Protein AF-A0A842PCW2-F1 (afdb_monomer)

Radius of gyration: 18.94 Å; Cα contacts (8 Å, |Δi|>4): 51; chains: 1; bounding box: 42×21×52 Å

pLDDT: mean 91.7, std 9.48, range [55.97, 98.56]

Mean predicted aligned error: 4.83 Å

Foldseek 3Di:
DDPVVLVVLCVVDVDPDSVVSVLVVLLVVLVVLLVVLVVVQVVVCVVVVHHLVVLVVCCVPPNDDPVSVVVNVVNVVSVVVSVVSVVVSVVSVVVVVVD

Sequence (99 aa):
MSDVVKRTIEVFYPVEDSKDALNKVVLEWLDSKTSKLEEKVMEFERKYGTEFTEFDDRIKRKGASFEEEDDWIDWGDYVELLESLKKYRRDVLSQLKKR

Nearest PDB structures (foldseek):
  4biy-assembly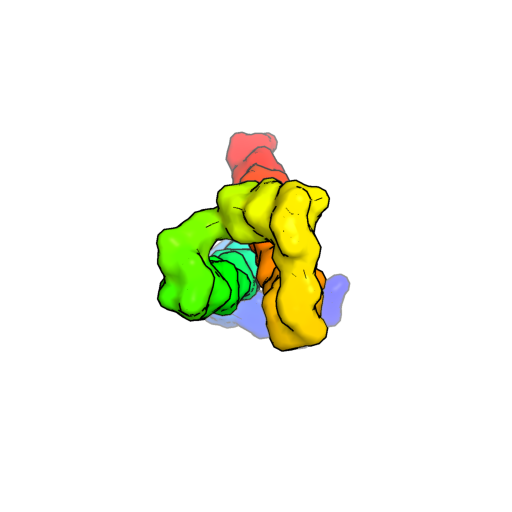2_C  TM=4.090E-01  e=3.637E+00  Escherichia coli K-12
  6b87-assembly2_B-3  TM=3.585E-01  e=5.903E+00  synthetic construct
  6b87-assembly1_A-2  TM=3.243E-01  e=3.864E+00  synthetic construct

Secondary structure (DSSP, 8-state):
--HHHHHHHHHHS--S-HHHHHHHHHHHHHHHHHHHHHHHHHHHHHHHTS-HHHHHHHHHHH---HHHHHHHHHHHHHHHHHHHHHHHHHHHHHHHTT-

Structure (mmCIF, N/CA/C/O backbone):
data_AF-A0A842PCW2-F1
#
_entry.id   AF-A0A842PCW2-F1
#
loop_
_atom_site.group_PDB
_atom_site.id
_atom_site.type_symbol
_atom_site.label_atom_id
_atom_site.label_alt_id
_atom_site.label_comp_id
_atom_site.label_asym_id
_atom_site.label_entity_id
_atom_site.label_seq_id
_atom_site.pdbx_PDB_ins_code
_atom_si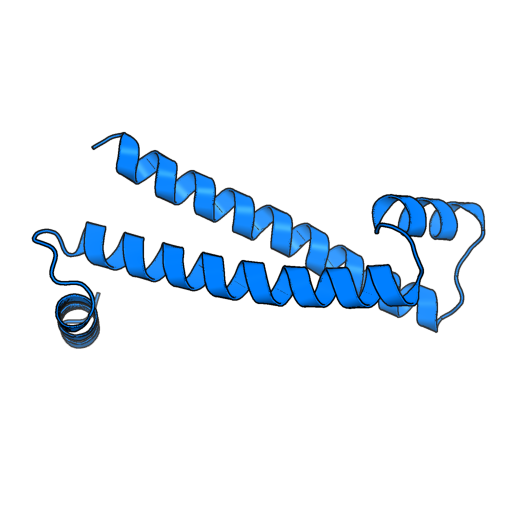te.Cartn_x
_atom_site.Cartn_y
_atom_site.Cartn_z
_atom_site.occupancy
_atom_site.B_iso_or_equiv
_atom_site.auth_seq_id
_atom_site.auth_comp_id
_atom_site.auth_asym_id
_atom_site.auth_atom_id
_atom_site.pdbx_PDB_model_num
ATOM 1 N N . MET A 1 1 ? 24.806 3.726 -14.592 1.00 68.88 1 MET A N 1
ATOM 2 C CA . MET A 1 1 ? 24.460 2.312 -14.324 1.00 68.88 1 MET A CA 1
ATOM 3 C C . MET A 1 1 ? 25.696 1.482 -14.620 1.00 68.88 1 MET A C 1
ATOM 5 O O . MET A 1 1 ? 26.358 1.803 -15.597 1.00 68.88 1 MET A O 1
ATOM 9 N N . SER A 1 2 ? 26.055 0.505 -13.784 1.00 85.75 2 SER A N 1
ATOM 10 C CA . SER A 1 2 ? 27.229 -0.335 -14.059 1.00 85.75 2 SER A CA 1
ATOM 11 C C . SER A 1 2 ? 26.955 -1.314 -15.207 1.00 85.75 2 SER A C 1
ATOM 13 O O . SER A 1 2 ? 25.812 -1.729 -15.414 1.00 85.75 2 SER A O 1
ATOM 15 N N . ASP A 1 3 ? 28.004 -1.724 -15.922 1.00 84.81 3 A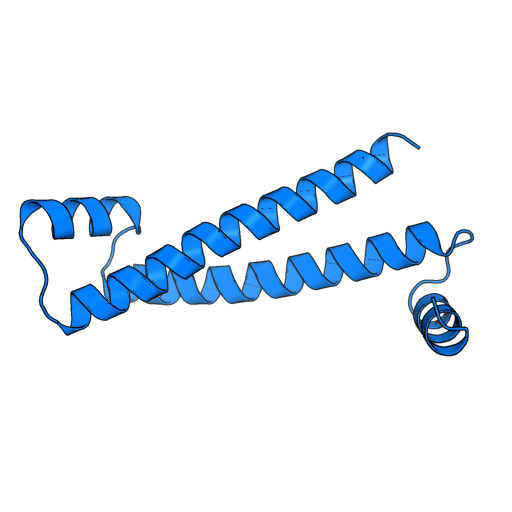SP A N 1
ATOM 16 C CA . ASP A 1 3 ? 27.896 -2.670 -17.045 1.00 84.81 3 ASP A CA 1
ATOM 17 C C . ASP A 1 3 ? 27.325 -4.030 -16.636 1.00 84.81 3 ASP A C 1
ATOM 19 O O . ASP A 1 3 ? 26.696 -4.712 -17.443 1.00 84.81 3 ASP A O 1
ATOM 23 N N . VAL A 1 4 ? 27.544 -4.428 -15.380 1.00 85.31 4 VAL A N 1
ATOM 24 C CA . VAL A 1 4 ? 27.004 -5.668 -14.811 1.00 85.31 4 VAL A CA 1
ATOM 25 C C . VAL A 1 4 ? 25.490 -5.564 -14.645 1.00 85.31 4 VAL A C 1
ATOM 27 O O . VAL A 1 4 ? 24.770 -6.476 -15.043 1.00 85.31 4 VAL A O 1
ATOM 30 N N . VAL A 1 5 ? 24.991 -4.441 -14.116 1.00 81.50 5 VAL A N 1
ATOM 31 C CA . VAL A 1 5 ? 23.547 -4.216 -13.947 1.00 81.50 5 VAL A CA 1
ATOM 32 C C . VAL A 1 5 ? 22.858 -4.148 -15.308 1.00 81.50 5 VAL A C 1
ATOM 34 O O . VAL A 1 5 ? 21.837 -4.799 -15.496 1.00 81.50 5 VAL A O 1
ATOM 37 N N . LYS A 1 6 ? 23.454 -3.447 -16.282 1.00 80.38 6 LYS A N 1
ATOM 38 C CA . LYS A 1 6 ? 22.925 -3.377 -17.651 1.00 80.38 6 LYS A CA 1
ATOM 39 C C . LYS A 1 6 ? 22.806 -4.768 -18.290 1.00 80.38 6 LYS A C 1
ATOM 41 O O . LYS A 1 6 ? 21.715 -5.136 -18.710 1.00 80.38 6 LYS A O 1
ATOM 46 N N . ARG A 1 7 ? 23.885 -5.564 -18.276 1.00 82.31 7 ARG A N 1
ATOM 47 C CA . ARG A 1 7 ? 23.878 -6.939 -18.812 1.00 82.31 7 ARG A CA 1
ATOM 48 C C . ARG A 1 7 ? 22.866 -7.838 -18.108 1.00 82.31 7 ARG A C 1
ATOM 50 O O . ARG A 1 7 ? 22.203 -8.633 -18.758 1.00 82.31 7 ARG A O 1
ATOM 57 N N . THR A 1 8 ? 22.737 -7.706 -16.790 1.00 83.38 8 THR A N 1
ATOM 58 C CA . THR A 1 8 ? 21.768 -8.494 -16.016 1.00 83.38 8 THR A CA 1
ATOM 59 C C . THR A 1 8 ? 20.341 -8.169 -16.447 1.00 83.38 8 THR A C 1
ATOM 61 O O . THR A 1 8 ? 19.565 -9.078 -16.712 1.00 83.38 8 THR A O 1
ATOM 64 N N . ILE A 1 9 ?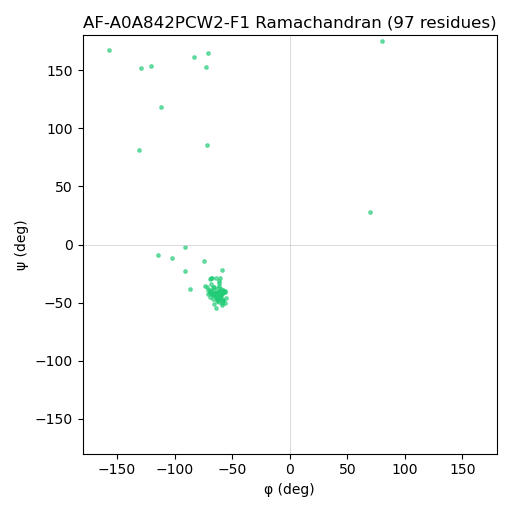 20.001 -6.883 -16.573 1.00 81.44 9 ILE A N 1
ATOM 65 C CA . ILE A 1 9 ? 18.667 -6.456 -17.010 1.00 81.44 9 ILE A CA 1
ATOM 66 C C . ILE A 1 9 ? 18.384 -6.923 -18.447 1.00 81.44 9 ILE A C 1
ATOM 68 O O . ILE A 1 9 ? 17.308 -7.450 -18.701 1.00 81.44 9 ILE A O 1
ATOM 72 N N . GLU A 1 10 ? 19.340 -6.798 -19.369 1.00 78.88 10 GLU A N 1
ATOM 73 C CA . GLU A 1 10 ? 19.177 -7.229 -20.770 1.00 78.88 10 GLU A CA 1
ATOM 74 C C . GLU A 1 10 ? 18.914 -8.740 -20.912 1.00 78.88 10 GLU A C 1
ATOM 76 O O . GLU A 1 10 ? 18.179 -9.146 -21.810 1.00 78.88 10 GLU A O 1
ATOM 81 N N . VAL A 1 11 ? 19.457 -9.575 -20.013 1.00 82.81 11 VAL A N 1
ATOM 82 C CA . VAL A 1 11 ? 19.208 -11.031 -20.002 1.00 82.81 11 VAL A CA 1
ATOM 83 C C . VAL A 1 11 ? 17.746 -11.360 -19.691 1.00 82.81 11 VAL A C 1
ATOM 85 O O . VAL A 1 11 ? 17.178 -12.257 -20.310 1.00 82.81 11 VAL A O 1
ATOM 88 N N . PHE A 1 12 ? 17.136 -10.654 -18.738 1.00 77.81 12 PHE A N 1
ATOM 89 C CA . PHE A 1 12 ? 15.758 -10.921 -18.309 1.00 77.81 12 PHE A CA 1
ATOM 90 C C . PHE A 1 12 ? 14.718 -10.105 -19.089 1.00 77.81 12 PHE A C 1
ATOM 92 O O . PHE A 1 12 ? 13.566 -10.518 -19.200 1.00 77.81 12 PHE A O 1
ATOM 99 N N . TYR A 1 13 ? 15.124 -8.976 -19.672 1.00 79.06 13 TYR A N 1
ATOM 100 C CA . TYR A 1 13 ? 14.266 -8.070 -20.430 1.00 79.06 13 TYR A CA 1
ATOM 101 C C . TYR A 1 13 ? 14.935 -7.733 -21.766 1.00 79.06 13 TYR A C 1
ATOM 103 O O . TYR A 1 13 ? 15.538 -6.663 -21.895 1.00 79.06 13 TYR A O 1
ATOM 111 N N . PRO A 1 14 ? 14.825 -8.619 -22.773 1.00 70.44 14 PRO A N 1
ATOM 112 C CA . PRO A 1 14 ? 15.375 -8.377 -24.099 1.00 70.44 14 PRO A CA 1
ATOM 113 C C . PRO A 1 14 ? 14.528 -7.311 -24.803 1.00 70.44 14 PRO A C 1
ATOM 115 O O . PRO A 1 14 ? 13.559 -7.605 -25.501 1.00 70.44 14 PRO A O 1
ATOM 118 N N . VAL A 1 15 ? 14.851 -6.048 -24.557 1.00 67.94 15 VAL A N 1
ATOM 119 C CA . VAL A 1 15 ? 14.286 -4.889 -25.249 1.00 67.94 15 VAL A CA 1
ATOM 120 C C . VAL A 1 15 ? 15.409 -4.115 -25.926 1.00 67.94 15 VAL A C 1
ATOM 122 O O . VAL A 1 15 ? 16.554 -4.150 -25.480 1.00 67.94 15 VAL A O 1
ATOM 125 N N . GLU A 1 16 ? 15.075 -3.404 -26.998 1.00 65.50 16 GLU A N 1
ATOM 126 C CA . GLU A 1 16 ? 16.056 -2.631 -27.767 1.00 65.50 16 GLU A CA 1
ATOM 127 C C . GLU A 1 16 ? 16.625 -1.439 -26.969 1.00 65.50 16 GLU A C 1
ATOM 129 O O . GLU A 1 16 ? 17.778 -1.060 -27.168 1.00 65.50 16 GLU A O 1
ATOM 134 N N . ASP A 1 17 ? 15.848 -0.876 -26.032 1.00 78.94 17 ASP A N 1
ATOM 135 C CA . ASP A 1 17 ? 16.243 0.251 -25.175 1.00 78.94 17 ASP A CA 1
ATOM 136 C C . ASP A 1 17 ? 16.390 -0.190 -23.708 1.00 78.94 17 ASP A C 1
ATOM 138 O O . ASP A 1 17 ? 15.425 -0.570 -23.039 1.00 78.94 17 ASP A O 1
ATOM 142 N N . SER A 1 18 ? 17.600 -0.060 -23.159 1.00 76.12 18 SER A N 1
ATOM 143 C CA . SER A 1 18 ? 17.898 -0.362 -21.753 1.00 76.12 18 SER A CA 1
ATOM 144 C C . SER A 1 18 ? 17.071 0.465 -20.759 1.00 76.12 18 SER A C 1
ATOM 146 O O . SER A 1 18 ? 16.874 0.036 -19.619 1.00 76.12 18 SER A O 1
ATOM 148 N N . LYS A 1 19 ? 16.535 1.623 -21.171 1.00 80.19 19 LYS A N 1
ATOM 149 C CA . LYS A 1 19 ? 15.574 2.391 -20.366 1.00 80.19 19 LYS A CA 1
ATOM 150 C C . LYS A 1 19 ? 14.229 1.685 -20.246 1.00 80.19 19 LYS A C 1
ATOM 152 O O . LYS A 1 19 ? 13.661 1.669 -19.158 1.00 80.19 19 LYS A O 1
ATOM 157 N N . ASP A 1 20 ? 13.732 1.075 -21.318 1.00 82.44 20 ASP A N 1
ATOM 158 C CA . ASP A 1 20 ? 12.473 0.324 -21.272 1.00 82.44 20 ASP A CA 1
ATOM 159 C C . ASP A 1 20 ? 12.627 -0.944 -20.432 1.00 82.44 20 ASP A C 1
ATOM 161 O O . ASP A 1 20 ? 11.716 -1.319 -19.692 1.00 82.44 20 ASP A O 1
ATOM 165 N N . ALA A 1 21 ? 13.813 -1.551 -20.478 1.00 84.69 21 ALA A N 1
ATOM 166 C CA . ALA A 1 21 ? 14.169 -2.706 -19.667 1.00 84.69 21 ALA A CA 1
ATOM 167 C C . ALA A 1 21 ? 14.116 -2.343 -18.177 1.00 84.69 21 ALA A C 1
ATOM 169 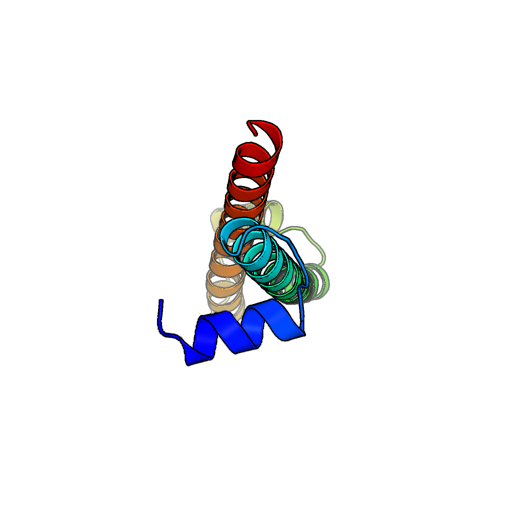O O . ALA A 1 21 ? 13.471 -3.018 -17.376 1.00 84.69 21 ALA A O 1
ATOM 170 N N . LEU A 1 22 ? 14.728 -1.210 -17.821 1.00 86.19 22 LEU A N 1
ATOM 171 C CA . LEU A 1 22 ? 14.708 -0.678 -16.464 1.00 86.19 22 LEU A CA 1
ATOM 172 C C . LEU A 1 22 ? 13.287 -0.320 -16.003 1.00 86.19 22 LEU A C 1
ATOM 174 O O . LEU A 1 22 ? 12.923 -0.634 -14.873 1.00 86.19 22 LEU A O 1
ATOM 178 N N . ASN A 1 23 ? 12.470 0.295 -16.864 1.00 88.94 23 ASN A N 1
ATOM 179 C CA . ASN A 1 23 ? 11.081 0.619 -16.531 1.00 88.94 23 ASN A CA 1
ATOM 180 C C . ASN A 1 23 ? 10.265 -0.642 -16.210 1.00 88.94 23 ASN A C 1
ATOM 182 O O . ASN A 1 23 ? 9.493 -0.633 -15.254 1.00 88.94 23 ASN A O 1
ATOM 186 N N . LYS A 1 24 ? 10.465 -1.740 -16.954 1.00 87.75 24 LYS A N 1
ATOM 187 C CA . LYS A 1 24 ? 9.825 -3.034 -16.663 1.00 87.75 24 LYS A CA 1
ATOM 188 C C . LYS A 1 24 ? 10.260 -3.603 -15.312 1.00 87.75 24 LYS A C 1
ATOM 190 O O . LYS A 1 24 ? 9.398 -3.948 -14.511 1.00 87.75 24 LYS A O 1
ATOM 195 N N . VAL A 1 25 ? 11.565 -3.606 -15.022 1.00 90.88 25 VAL A N 1
ATOM 196 C CA . VAL A 1 25 ? 12.103 -4.036 -13.716 1.00 90.88 25 VAL A CA 1
ATOM 197 C C . VAL A 1 25 ? 11.472 -3.244 -12.570 1.00 9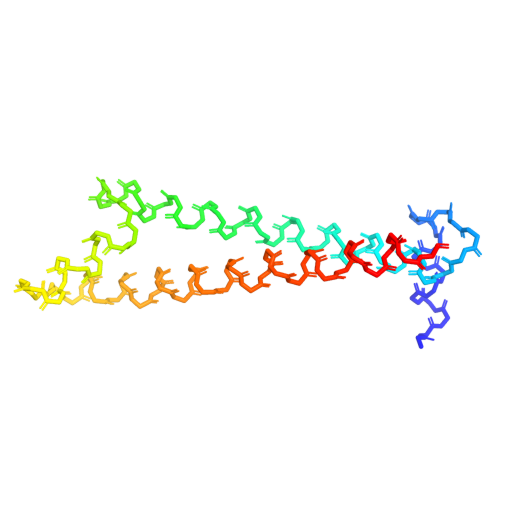0.88 25 VAL A C 1
ATOM 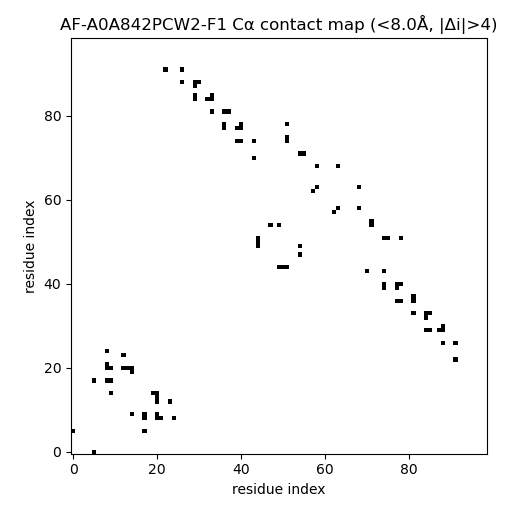199 O O . VAL A 1 25 ? 11.060 -3.815 -11.562 1.00 90.88 25 VAL A O 1
ATOM 202 N N . VAL A 1 26 ? 11.379 -1.920 -12.719 1.00 93.25 26 VAL A N 1
ATOM 203 C CA . VAL A 1 26 ? 10.783 -1.047 -11.700 1.00 93.25 26 VAL A CA 1
ATOM 204 C C . VAL A 1 26 ? 9.295 -1.343 -11.520 1.00 93.25 26 VAL A C 1
ATOM 206 O O . VAL A 1 26 ? 8.837 -1.410 -10.383 1.00 93.25 26 VAL A O 1
ATOM 209 N N . LEU A 1 27 ? 8.541 -1.547 -12.605 1.00 94.19 27 LEU A N 1
ATOM 210 C CA . LEU A 1 27 ? 7.117 -1.887 -12.525 1.00 94.19 27 LEU A CA 1
ATOM 211 C C . LEU A 1 27 ? 6.885 -3.226 -11.822 1.00 94.19 27 LEU A C 1
ATOM 213 O O . LEU A 1 27 ? 6.034 -3.299 -10.944 1.00 94.19 27 LEU A O 1
ATOM 217 N N . GLU A 1 28 ? 7.666 -4.256 -12.140 1.00 94.12 28 GLU A N 1
ATOM 218 C CA . GLU A 1 28 ? 7.549 -5.558 -11.475 1.00 94.12 28 GLU A CA 1
ATOM 219 C C . GLU A 1 28 ? 7.925 -5.486 -9.992 1.00 94.12 28 GLU A C 1
ATOM 221 O O . GLU A 1 28 ? 7.262 -6.085 -9.141 1.00 94.12 28 GLU A O 1
ATOM 226 N N . TRP A 1 29 ? 8.952 -4.701 -9.655 1.00 95.69 29 TRP A N 1
ATOM 227 C CA . TRP A 1 29 ? 9.304 -4.438 -8.263 1.00 95.69 29 TRP A CA 1
ATOM 228 C C . TRP A 1 29 ? 8.176 -3.709 -7.519 1.00 95.69 29 TRP A C 1
ATOM 230 O O . TRP A 1 29 ? 7.818 -4.117 -6.411 1.00 95.69 29 TRP A O 1
ATOM 240 N N . LEU A 1 30 ? 7.587 -2.673 -8.128 1.00 97.19 30 LEU A N 1
ATOM 241 C CA . LEU A 1 30 ? 6.448 -1.939 -7.571 1.00 97.19 30 LEU A CA 1
ATOM 242 C C . LEU A 1 30 ? 5.238 -2.859 -7.372 1.00 97.19 30 LEU A C 1
ATOM 244 O O . LEU A 1 30 ? 4.617 -2.802 -6.313 1.00 97.19 30 LEU A O 1
ATOM 248 N N . ASP A 1 31 ? 4.935 -3.733 -8.332 1.00 96.69 31 ASP A N 1
ATOM 249 C CA . ASP A 1 31 ? 3.795 -4.658 -8.271 1.00 96.69 31 ASP A CA 1
ATOM 250 C C . ASP A 1 31 ? 3.976 -5.699 -7.162 1.00 96.69 31 ASP A C 1
ATOM 252 O O . ASP A 1 31 ? 3.068 -5.923 -6.355 1.00 96.69 31 ASP A O 1
ATOM 256 N N . SER A 1 32 ? 5.180 -6.264 -7.033 1.00 97.19 32 SER A N 1
ATOM 257 C CA . SER A 1 32 ? 5.501 -7.191 -5.945 1.00 97.19 32 SER A CA 1
ATOM 258 C C . SER A 1 32 ? 5.418 -6.524 -4.568 1.00 97.19 32 SER A C 1
ATOM 260 O O . SER A 1 32 ? 4.905 -7.120 -3.619 1.00 97.19 32 SER A O 1
ATOM 262 N N . LYS A 1 33 ? 5.910 -5.286 -4.436 1.00 97.44 33 LYS A N 1
ATOM 263 C CA . LYS A 1 33 ? 5.847 -4.535 -3.173 1.00 97.44 33 LYS A CA 1
ATOM 264 C C . LYS A 1 33 ? 4.424 -4.123 -2.811 1.00 97.44 33 LYS A C 1
ATOM 266 O O . LYS A 1 33 ? 4.051 -4.262 -1.651 1.00 97.44 33 LYS A O 1
ATOM 271 N N . THR A 1 34 ? 3.644 -3.688 -3.797 1.00 98.00 34 THR A N 1
ATOM 272 C CA . THR A 1 34 ? 2.224 -3.347 -3.638 1.00 98.00 34 THR A CA 1
ATOM 273 C C . THR A 1 34 ? 1.446 -4.559 -3.134 1.00 98.00 34 THR A C 1
ATOM 275 O O . THR A 1 34 ? 0.803 -4.459 -2.098 1.00 98.00 34 THR A O 1
ATOM 278 N N . SER A 1 35 ? 1.602 -5.722 -3.779 1.00 97.75 35 SER A N 1
ATOM 279 C CA . SER A 1 35 ? 0.880 -6.949 -3.400 1.00 97.75 35 SER A CA 1
ATOM 280 C C . SER A 1 35 ? 1.157 -7.361 -1.947 1.00 97.75 35 SER A C 1
ATOM 282 O O . SER A 1 35 ? 0.242 -7.685 -1.200 1.00 97.75 35 SER A O 1
ATOM 284 N N . LYS A 1 36 ? 2.421 -7.281 -1.508 1.00 97.62 36 LYS A N 1
ATOM 285 C CA . LYS A 1 36 ? 2.802 -7.605 -0.121 1.00 97.62 36 LYS A CA 1
ATOM 286 C C . LYS A 1 36 ? 2.214 -6.637 0.905 1.00 97.62 36 LYS A C 1
ATOM 288 O O . LYS A 1 36 ? 1.893 -7.055 2.011 1.00 97.62 36 LYS A O 1
ATOM 293 N N . LEU A 1 37 ? 2.118 -5.349 0.573 1.00 97.81 37 LEU A N 1
ATOM 294 C CA . LEU A 1 37 ? 1.500 -4.363 1.463 1.00 97.81 37 LEU A CA 1
ATOM 295 C C . LEU A 1 37 ? -0.019 -4.504 1.497 1.00 97.81 37 LEU A C 1
ATOM 297 O O . LEU A 1 37 ? -0.603 -4.354 2.562 1.00 97.81 37 LEU A O 1
ATOM 301 N N . GLU A 1 38 ? -0.653 -4.845 0.375 1.00 98.19 38 GLU A N 1
ATOM 302 C CA . GLU A 1 38 ? -2.086 -5.160 0.341 1.00 98.19 38 GLU A CA 1
ATOM 303 C C . GLU A 1 38 ? -2.411 -6.344 1.256 1.00 98.19 38 GLU A C 1
ATOM 305 O O . GLU A 1 38 ? -3.348 -6.259 2.041 1.00 98.19 38 GLU A O 1
ATOM 310 N N . GLU A 1 39 ? -1.593 -7.401 1.249 1.00 98.25 39 GLU A N 1
ATOM 311 C CA . GLU A 1 39 ? -1.739 -8.521 2.189 1.00 98.25 39 GLU A CA 1
ATOM 312 C C . GLU A 1 39 ? -1.644 -8.069 3.655 1.00 98.25 39 GLU A C 1
ATOM 314 O O . GLU A 1 39 ? -2.448 -8.499 4.480 1.00 98.25 39 GLU A O 1
ATOM 319 N N . LYS A 1 40 ? -0.704 -7.170 3.976 1.00 98.25 40 LYS A N 1
ATOM 320 C CA . LYS A 1 40 ? -0.527 -6.622 5.332 1.00 98.25 40 LYS A CA 1
ATOM 321 C C . LYS A 1 40 ? -1.708 -5.760 5.774 1.00 98.25 40 LYS A C 1
ATOM 323 O O . LYS A 1 40 ? -2.187 -5.908 6.891 1.00 98.25 40 LYS A O 1
ATOM 328 N N . VAL A 1 41 ? -2.220 -4.912 4.886 1.00 98.38 41 VAL A N 1
ATOM 329 C CA . VAL A 1 41 ? -3.442 -4.129 5.123 1.00 98.38 41 VAL A CA 1
ATOM 330 C C . VAL A 1 41 ? -4.634 -5.063 5.363 1.00 98.38 41 VAL A C 1
ATOM 332 O O . VAL A 1 41 ? -5.342 -4.911 6.355 1.00 98.38 41 VAL A O 1
ATOM 335 N N . MET A 1 42 ? -4.802 -6.096 4.532 1.00 98.25 42 MET A N 1
ATOM 336 C CA . MET A 1 42 ? -5.881 -7.079 4.679 1.00 98.25 42 MET A CA 1
ATOM 337 C C . MET A 1 42 ? -5.787 -7.907 5.971 1.00 98.25 42 MET A C 1
ATOM 339 O O . MET A 1 42 ? -6.803 -8.405 6.463 1.00 98.25 42 MET A O 1
ATOM 343 N N . GLU A 1 43 ? -4.586 -8.124 6.515 1.00 98.44 43 GLU A N 1
ATOM 344 C CA . GLU A 1 43 ? -4.410 -8.770 7.821 1.00 98.44 43 GLU A CA 1
ATOM 345 C C . GLU A 1 43 ? -5.057 -7.937 8.936 1.00 98.44 43 GLU A C 1
ATOM 347 O O . GLU A 1 43 ? -5.814 -8.496 9.735 1.00 98.44 43 GLU A O 1
ATOM 352 N N . PHE A 1 44 ? -4.845 -6.618 8.942 1.00 98.50 44 PHE A N 1
ATOM 353 C CA . PHE A 1 44 ? -5.482 -5.717 9.902 1.00 98.50 44 PHE A CA 1
ATOM 354 C C . PHE A 1 44 ? -6.988 -5.566 9.667 1.00 98.50 44 PHE A C 1
ATOM 356 O O . PHE A 1 44 ? -7.763 -5.663 10.620 1.00 98.50 44 PHE A O 1
ATOM 363 N N . GLU A 1 45 ? -7.426 -5.444 8.409 1.00 98.31 45 GLU A N 1
ATOM 364 C CA . GLU A 1 45 ? -8.857 -5.406 8.067 1.00 98.31 45 GLU A CA 1
ATOM 365 C C . GLU A 1 45 ? -9.585 -6.646 8.588 1.00 98.31 45 GLU A C 1
ATOM 367 O O . GLU A 1 45 ? -10.686 -6.561 9.131 1.00 98.31 45 GLU A O 1
ATOM 372 N N . ARG A 1 46 ? -8.948 -7.817 8.488 1.00 98.56 46 ARG A N 1
ATOM 373 C CA . ARG A 1 46 ? -9.485 -9.064 9.035 1.00 98.56 46 ARG A CA 1
ATOM 374 C C . ARG A 1 46 ? -9.445 -9.095 10.563 1.00 98.56 46 ARG A C 1
ATOM 376 O O . ARG A 1 46 ? -10.385 -9.617 11.159 1.00 98.56 46 ARG A O 1
ATOM 383 N N . LYS A 1 47 ? -8.381 -8.575 11.189 1.00 98.31 47 LYS A N 1
ATOM 384 C CA . LYS A 1 47 ? -8.239 -8.511 12.655 1.00 98.31 47 LYS A CA 1
ATOM 385 C C . LYS A 1 47 ? -9.348 -7.660 13.279 1.00 98.31 47 LYS A C 1
ATOM 387 O O . LYS A 1 47 ? -9.932 -8.071 14.279 1.00 98.31 47 LYS A O 1
ATOM 392 N N . TYR A 1 48 ? -9.660 -6.518 12.672 1.00 97.88 48 TYR A N 1
ATOM 393 C CA . TYR A 1 48 ? -10.606 -5.543 13.220 1.00 97.88 48 TYR A CA 1
ATOM 394 C C . TYR A 1 48 ? -11.998 -5.567 12.579 1.00 97.88 48 TYR A C 1
ATOM 396 O O . TYR A 1 48 ? -12.930 -4.983 13.131 1.00 97.88 48 TYR A O 1
ATOM 404 N N . GLY A 1 49 ? -12.165 -6.273 11.459 1.00 98.25 49 GLY A N 1
ATOM 405 C CA . GLY A 1 49 ? -13.445 -6.444 10.768 1.00 98.25 49 GLY A CA 1
ATOM 406 C C . GLY A 1 49 ? -13.963 -5.170 10.098 1.00 98.25 49 GLY A C 1
ATOM 407 O O . GLY A 1 49 ? -15.174 -4.984 10.010 1.00 98.25 49 GLY A O 1
ATOM 408 N N . THR A 1 50 ? -13.066 -4.274 9.690 1.00 97.88 50 THR A N 1
ATOM 409 C CA . THR A 1 50 ? -13.374 -2.921 9.203 1.00 97.88 50 THR A CA 1
ATOM 410 C C . THR A 1 50 ? -12.224 -2.412 8.327 1.00 97.88 50 THR A C 1
ATOM 412 O O . THR A 1 50 ? -11.154 -3.018 8.325 1.00 97.88 50 THR A O 1
ATOM 415 N N . GLU A 1 51 ? -12.424 -1.323 7.588 1.00 98.12 51 GLU A N 1
ATOM 416 C CA . GLU A 1 51 ? -11.352 -0.647 6.844 1.00 98.12 51 GLU A CA 1
ATOM 417 C C . GLU A 1 51 ? -10.569 0.322 7.750 1.00 98.12 51 GLU A C 1
ATOM 419 O O . GLU A 1 51 ? -11.061 0.757 8.795 1.00 98.12 51 GLU A O 1
ATOM 424 N N . PHE A 1 52 ? -9.353 0.712 7.342 1.00 98.12 52 PHE A N 1
ATOM 425 C CA . PHE A 1 52 ? -8.494 1.592 8.151 1.00 98.12 52 PHE A CA 1
ATOM 426 C C . PHE A 1 52 ? -9.172 2.919 8.509 1.00 98.12 52 PHE A C 1
ATOM 428 O O . PHE A 1 52 ? -9.057 3.391 9.633 1.00 98.12 52 PHE A O 1
ATOM 435 N N . THR A 1 53 ? -9.903 3.517 7.569 1.00 97.69 53 THR A N 1
ATOM 436 C CA . THR A 1 53 ? -10.585 4.808 7.761 1.00 97.69 53 THR A CA 1
ATOM 437 C C . THR A 1 53 ? -11.643 4.743 8.860 1.00 97.69 53 THR A C 1
ATOM 439 O O . THR A 1 53 ? -11.728 5.633 9.704 1.00 97.69 53 THR A O 1
ATOM 442 N N . GLU A 1 54 ? -12.430 3.671 8.887 1.00 98.06 54 GLU A N 1
ATOM 443 C CA . GLU A 1 54 ? -13.431 3.419 9.922 1.00 98.06 54 GLU A CA 1
ATOM 444 C C . GLU A 1 54 ? -12.773 3.108 11.277 1.00 98.06 54 GLU A C 1
ATOM 446 O O . GLU A 1 54 ? -13.238 3.575 12.326 1.00 98.06 54 GLU A O 1
ATOM 451 N N . PHE A 1 55 ? -11.668 2.357 11.262 1.00 97.94 55 PHE A N 1
ATOM 452 C CA . PHE A 1 55 ? -10.872 2.056 12.449 1.00 97.94 55 PHE A CA 1
ATOM 453 C C . PHE A 1 55 ? -10.252 3.317 13.070 1.00 97.94 55 PHE A C 1
ATOM 455 O O . PHE A 1 55 ? -10.393 3.540 14.275 1.00 97.94 55 PHE A O 1
ATOM 462 N N . ASP A 1 56 ? -9.640 4.169 12.249 1.00 98.25 56 ASP A N 1
ATOM 463 C CA . ASP A 1 56 ? -9.056 5.465 12.608 1.00 98.25 56 ASP A CA 1
ATOM 464 C C . ASP A 1 56 ? -10.102 6.400 13.237 1.00 98.25 56 ASP A C 1
ATOM 466 O O . ASP A 1 56 ? -9.914 6.930 14.337 1.00 98.25 56 ASP A O 1
ATOM 470 N N . ASP A 1 57 ? -11.270 6.520 12.605 1.00 98.06 57 ASP A N 1
ATOM 471 C CA . ASP A 1 57 ? -12.405 7.282 13.127 1.00 98.06 57 ASP A CA 1
ATOM 472 C C . ASP A 1 57 ? -12.863 6.779 14.504 1.00 98.06 57 ASP A C 1
ATOM 474 O O . ASP A 1 57 ? -13.205 7.560 15.402 1.00 98.06 57 ASP A O 1
ATOM 478 N N . ARG A 1 58 ? -12.896 5.456 14.687 1.00 97.31 58 ARG A N 1
ATOM 479 C CA . ARG A 1 58 ? -13.285 4.820 15.948 1.00 97.31 58 ARG A CA 1
ATOM 480 C C . ARG A 1 58 ? -12.262 5.108 17.048 1.00 97.31 58 ARG A C 1
ATOM 482 O O . ARG A 1 58 ? -12.687 5.506 18.135 1.00 97.31 58 ARG A O 1
ATOM 489 N N . ILE A 1 59 ? -10.967 4.950 16.763 1.00 96.81 59 ILE A N 1
ATOM 490 C CA . ILE A 1 59 ? -9.855 5.255 17.682 1.00 96.81 59 ILE A CA 1
ATOM 491 C C . ILE A 1 59 ? -9.954 6.715 18.146 1.00 96.81 59 ILE A C 1
ATOM 493 O O . ILE A 1 59 ? -9.999 6.986 19.346 1.00 96.81 59 ILE A O 1
ATOM 497 N N . LYS A 1 60 ? -10.111 7.660 17.210 1.00 95.38 60 LYS A N 1
ATOM 498 C CA . LYS A 1 60 ? -10.216 9.101 17.507 1.00 95.38 60 LYS A CA 1
ATOM 499 C C . LYS A 1 60 ? -11.422 9.463 18.375 1.00 95.38 60 LYS A C 1
ATOM 501 O O . LYS A 1 60 ? -11.350 10.403 19.162 1.00 95.38 60 LYS A O 1
ATOM 506 N N . ARG A 1 61 ? -12.546 8.748 18.237 1.00 96.50 61 ARG A N 1
ATOM 507 C CA . ARG A 1 61 ? -13.781 9.029 18.996 1.00 96.50 61 ARG A CA 1
ATOM 508 C C . ARG A 1 61 ? -13.833 8.352 20.361 1.00 96.50 61 ARG A C 1
ATOM 510 O O . ARG A 1 61 ? -14.413 8.917 21.285 1.00 96.50 61 ARG A O 1
ATOM 517 N N . LYS A 1 62 ? -13.338 7.119 20.464 1.00 95.94 62 LYS A N 1
ATOM 518 C CA . LYS A 1 62 ? -13.559 6.246 21.630 1.00 95.94 62 LYS A CA 1
ATOM 519 C C . LYS A 1 62 ? -12.285 5.943 22.419 1.00 95.94 62 LYS A C 1
ATOM 521 O O . LYS A 1 62 ? -12.390 5.390 23.510 1.00 95.94 62 LYS A O 1
ATOM 526 N N . GLY A 1 63 ? -11.123 6.327 21.897 1.00 94.00 63 GLY A N 1
ATOM 527 C CA . GLY A 1 63 ? -9.827 5.899 22.404 1.00 94.00 63 GLY A CA 1
ATOM 528 C C . GLY A 1 63 ? -9.450 4.500 21.914 1.00 94.00 63 GLY A C 1
ATOM 529 O O . GLY A 1 63 ? -10.234 3.819 21.248 1.00 94.00 63 GLY A O 1
ATOM 530 N N . ALA A 1 64 ? -8.233 4.097 22.258 1.00 95.62 64 ALA A N 1
ATOM 531 C CA . ALA A 1 64 ? -7.626 2.824 21.903 1.00 95.62 64 ALA A CA 1
ATOM 532 C C . ALA A 1 64 ? -7.059 2.148 23.152 1.00 95.62 64 ALA A C 1
ATOM 534 O O . ALA A 1 64 ? -6.652 2.821 24.103 1.00 95.62 64 ALA A O 1
ATOM 535 N N . SER A 1 65 ? -6.996 0.822 23.143 1.00 97.31 65 SER A N 1
ATOM 536 C CA . SER A 1 65 ? -6.013 0.112 23.963 1.00 97.31 65 SER A CA 1
ATOM 537 C C . SER A 1 65 ? -4.597 0.300 23.398 1.00 97.31 65 SER A C 1
ATOM 539 O O . SER A 1 65 ? -4.435 0.692 22.248 1.00 97.31 65 SER A O 1
ATOM 541 N N . PHE A 1 66 ? -3.567 -0.016 24.190 1.00 96.44 66 PHE A N 1
ATOM 542 C CA . PHE A 1 66 ? -2.171 0.067 23.739 1.00 96.44 66 PHE A CA 1
ATOM 543 C C . PHE A 1 66 ? -1.901 -0.788 22.488 1.00 96.44 66 PHE A C 1
ATOM 545 O O . PHE A 1 66 ? -1.230 -0.334 21.573 1.00 96.44 66 PHE A O 1
ATOM 552 N N . GLU A 1 67 ? -2.461 -2.002 22.424 1.00 97.69 67 GLU A N 1
ATOM 553 C CA . GLU A 1 67 ? -2.331 -2.871 21.243 1.00 97.69 67 GLU A CA 1
ATOM 554 C C . GLU A 1 67 ? -3.007 -2.257 20.012 1.00 97.69 67 GLU A C 1
ATOM 556 O O . GLU A 1 67 ? -2.465 -2.298 18.918 1.00 97.69 67 GLU A O 1
ATOM 561 N N . GLU A 1 68 ? -4.187 -1.660 20.183 1.00 97.94 68 GLU A N 1
ATOM 562 C CA . GLU A 1 68 ? -4.883 -1.001 19.077 1.00 97.94 68 GLU A CA 1
ATOM 563 C C . GLU A 1 68 ? -4.179 0.267 18.596 1.00 97.94 68 GLU A C 1
ATOM 565 O O . GLU A 1 68 ? -4.324 0.620 17.431 1.00 97.94 68 GLU A O 1
ATOM 570 N N . GLU A 1 69 ? -3.458 0.962 19.474 1.00 97.81 69 GLU A N 1
ATOM 571 C CA . GLU A 1 69 ? -2.658 2.128 19.106 1.00 97.81 69 GLU A CA 1
ATOM 572 C C . GLU A 1 69 ? -1.423 1.722 18.291 1.00 97.81 69 GLU A C 1
ATOM 574 O O . GLU A 1 69 ? -1.155 2.342 17.265 1.00 97.81 69 GLU A O 1
ATOM 579 N N . ASP A 1 70 ? -0.731 0.651 18.690 1.00 98.19 70 ASP A N 1
ATOM 580 C CA . ASP A 1 70 ? 0.409 0.086 17.950 1.00 98.19 70 ASP A CA 1
ATOM 581 C C . ASP A 1 70 ? -0.023 -0.382 16.548 1.00 98.19 70 ASP A C 1
ATOM 583 O O . ASP A 1 70 ? 0.524 0.048 15.532 1.00 98.19 70 ASP A O 1
ATOM 587 N N . ASP A 1 71 ? -1.108 -1.156 16.483 1.00 98.38 71 ASP A N 1
ATOM 588 C CA . ASP A 1 71 ? -1.701 -1.605 15.224 1.00 98.38 71 ASP A CA 1
ATOM 589 C C . ASP A 1 71 ? -2.198 -0.439 14.353 1.00 98.38 71 ASP A C 1
ATOM 591 O O . ASP A 1 71 ? -2.094 -0.496 13.128 1.00 98.38 71 ASP A O 1
ATOM 595 N N . TRP A 1 72 ? -2.754 0.622 14.951 1.00 98.38 72 TRP A N 1
ATOM 596 C CA . TRP A 1 72 ? -3.200 1.810 14.214 1.00 98.38 72 TRP A CA 1
ATOM 597 C C . TRP A 1 72 ? -2.030 2.523 13.528 1.00 98.38 72 TRP A C 1
ATOM 599 O O . TRP A 1 72 ? -2.172 2.938 12.376 1.00 98.38 72 TRP A O 1
ATOM 609 N N . ILE A 1 73 ? -0.884 2.633 14.207 1.00 98.06 73 ILE A N 1
ATOM 610 C CA . ILE A 1 73 ? 0.334 3.241 13.657 1.00 98.06 73 ILE A CA 1
ATOM 611 C C . ILE A 1 73 ? 0.847 2.409 12.478 1.00 98.06 73 ILE A C 1
ATOM 613 O O . ILE A 1 73 ? 0.971 2.931 11.369 1.00 98.06 73 ILE A O 1
ATOM 617 N N . ASP A 1 74 ? 1.068 1.109 12.689 1.00 98.31 74 ASP A N 1
ATOM 618 C CA . ASP A 1 74 ? 1.595 0.215 11.652 1.00 98.31 74 ASP A CA 1
ATOM 619 C C . ASP A 1 74 ? 0.668 0.145 10.430 1.00 98.31 74 ASP A C 1
ATOM 621 O O . ASP A 1 74 ? 1.113 0.195 9.277 1.00 98.31 74 ASP A O 1
ATOM 625 N N . TRP A 1 75 ? -0.642 0.045 10.662 1.00 98.56 75 TRP A N 1
ATOM 626 C CA . TRP A 1 75 ? -1.620 -0.019 9.585 1.00 98.56 75 TRP A CA 1
ATOM 627 C C . TRP A 1 75 ? -1.683 1.296 8.799 1.00 98.56 75 TRP A C 1
ATOM 629 O O . TRP A 1 75 ? -1.695 1.264 7.564 1.00 98.56 75 TRP A O 1
ATOM 639 N N . GLY A 1 76 ? -1.655 2.443 9.483 1.00 98.38 76 GLY A N 1
ATOM 640 C CA . GLY A 1 76 ? -1.607 3.758 8.843 1.00 98.38 76 GLY A CA 1
ATOM 641 C C . GLY A 1 76 ? -0.392 3.911 7.930 1.00 98.38 76 GLY A C 1
ATOM 642 O O . GLY A 1 76 ? -0.547 4.236 6.750 1.00 98.38 76 GLY A O 1
ATOM 643 N N . ASP A 1 77 ? 0.794 3.556 8.428 1.00 98.38 77 ASP A N 1
ATOM 644 C CA . ASP A 1 77 ? 2.040 3.580 7.656 1.00 98.38 77 ASP A CA 1
ATOM 645 C C . ASP A 1 77 ? 1.956 2.690 6.401 1.00 98.38 77 ASP A C 1
ATOM 647 O O . ASP A 1 77 ? 2.425 3.060 5.316 1.00 98.38 77 ASP A O 1
ATOM 651 N N . TYR A 1 78 ? 1.327 1.514 6.506 1.00 98.44 78 TYR A N 1
ATOM 652 C CA . TYR A 1 78 ? 1.139 0.622 5.360 1.00 98.44 78 TYR A CA 1
ATOM 653 C C . TYR A 1 78 ? 0.168 1.181 4.325 1.00 98.44 78 TYR A C 1
ATOM 655 O O . TYR A 1 78 ? 0.435 1.049 3.126 1.00 98.44 78 TYR A O 1
ATOM 663 N N . VAL A 1 79 ? -0.928 1.812 4.753 1.00 98.38 79 VAL A N 1
ATOM 664 C CA . VAL A 1 79 ? -1.886 2.461 3.846 1.00 98.38 79 VAL A CA 1
ATOM 665 C C . VAL A 1 79 ? -1.209 3.606 3.091 1.00 98.38 79 VAL A C 1
ATOM 667 O O . VAL A 1 79 ? -1.259 3.636 1.859 1.00 98.38 79 VAL A O 1
ATOM 670 N N . GLU A 1 80 ? -0.495 4.492 3.788 1.00 98.25 80 GLU A N 1
ATOM 671 C CA . GLU A 1 80 ? 0.212 5.619 3.165 1.00 98.25 80 GLU A CA 1
ATOM 672 C C . GLU A 1 80 ? 1.296 5.159 2.176 1.00 98.25 80 GLU A C 1
ATOM 674 O O . GLU A 1 80 ? 1.430 5.683 1.056 1.00 98.25 80 GLU A O 1
ATOM 679 N N . LEU A 1 81 ? 2.068 4.136 2.553 1.00 98.12 81 LEU A N 1
ATOM 680 C CA . LEU A 1 81 ? 3.081 3.566 1.673 1.00 98.12 81 LEU A CA 1
ATOM 681 C C . LEU A 1 81 ? 2.441 2.906 0.446 1.00 98.12 81 LEU A C 1
ATOM 683 O O . LEU A 1 81 ? 2.928 3.086 -0.675 1.00 98.12 81 LEU A O 1
ATOM 687 N N . LEU A 1 82 ? 1.339 2.177 0.626 1.00 98.06 82 LEU A N 1
ATOM 688 C CA . LEU A 1 82 ? 0.608 1.536 -0.463 1.00 98.06 82 LEU A CA 1
ATOM 689 C C . LEU A 1 82 ? 0.090 2.565 -1.478 1.00 98.06 82 LEU A C 1
ATOM 691 O O . LEU A 1 82 ? 0.244 2.374 -2.691 1.00 98.06 82 LEU A O 1
ATOM 695 N N . GLU A 1 83 ? -0.475 3.676 -1.008 1.00 97.75 83 GLU A N 1
ATOM 696 C CA . GLU A 1 83 ? -0.902 4.783 -1.868 1.00 97.75 83 GLU A CA 1
ATOM 697 C C . GLU A 1 83 ? 0.266 5.373 -2.665 1.00 97.75 83 GLU A C 1
ATOM 699 O O . GLU A 1 83 ? 0.153 5.598 -3.880 1.00 97.75 83 GLU A O 1
ATOM 704 N N . SER A 1 84 ? 1.413 5.556 -2.007 1.00 98.06 84 SER A N 1
ATOM 705 C CA . SER A 1 84 ? 2.639 6.054 -2.630 1.00 98.06 84 SER A CA 1
ATOM 706 C C . SER A 1 84 ? 3.152 5.112 -3.722 1.00 98.06 84 SER A C 1
ATOM 708 O O . SER A 1 84 ? 3.427 5.561 -4.838 1.00 98.06 84 SER A O 1
ATOM 710 N N . LEU A 1 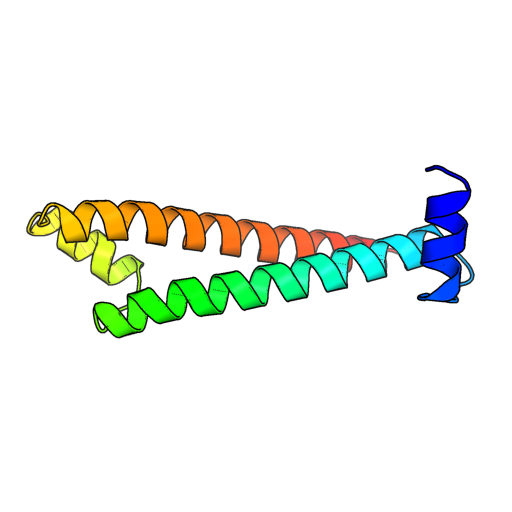85 ? 3.204 3.799 -3.470 1.00 97.88 85 LEU A N 1
ATOM 711 C CA . LEU A 1 85 ? 3.613 2.810 -4.476 1.00 97.88 85 LEU A CA 1
ATOM 712 C C . LEU A 1 85 ? 2.660 2.785 -5.676 1.00 97.88 85 LEU A C 1
ATOM 714 O O . LEU A 1 85 ? 3.110 2.817 -6.827 1.00 97.88 85 LEU A O 1
ATOM 718 N N . LYS A 1 86 ? 1.344 2.808 -5.427 1.00 97.12 86 LYS A N 1
ATOM 719 C CA . LYS A 1 86 ? 0.322 2.888 -6.484 1.00 97.12 86 LYS A CA 1
ATOM 720 C C . LYS A 1 86 ? 0.488 4.154 -7.323 1.00 97.12 86 LYS A C 1
ATOM 722 O O . LYS A 1 86 ? 0.323 4.110 -8.545 1.00 97.12 86 LYS A O 1
ATOM 727 N N . LYS A 1 87 ? 0.839 5.282 -6.698 1.00 97.56 87 LYS A N 1
ATOM 728 C CA . LYS A 1 87 ? 1.147 6.533 -7.399 1.00 97.56 87 LYS A CA 1
ATOM 729 C C . LYS A 1 87 ? 2.406 6.407 -8.257 1.00 97.56 87 LYS A C 1
ATOM 731 O O . LYS A 1 87 ? 2.327 6.681 -9.452 1.00 97.56 87 LYS A O 1
ATOM 736 N N . TYR A 1 88 ? 3.521 5.927 -7.707 1.00 96.88 88 TYR A N 1
ATOM 737 C CA . TYR A 1 88 ? 4.767 5.762 -8.466 1.00 96.88 88 TYR A CA 1
ATOM 738 C C . TYR A 1 88 ? 4.590 4.845 -9.672 1.00 96.88 88 TYR A C 1
ATOM 740 O O . TYR A 1 88 ? 5.073 5.147 -10.762 1.00 96.88 88 TYR A O 1
ATOM 748 N N . ARG A 1 89 ? 3.812 3.771 -9.522 1.00 96.31 89 ARG A N 1
ATOM 749 C CA . ARG A 1 89 ? 3.457 2.891 -10.636 1.00 96.31 89 ARG A CA 1
ATOM 750 C C . ARG A 1 89 ? 2.730 3.639 -11.755 1.00 96.31 89 ARG A C 1
ATOM 752 O O . ARG A 1 89 ? 3.080 3.485 -12.926 1.00 96.31 89 ARG A O 1
ATOM 759 N N . ARG A 1 90 ? 1.728 4.462 -11.417 1.00 96.38 90 ARG A N 1
ATOM 760 C CA . ARG A 1 90 ? 1.013 5.302 -12.398 1.00 96.38 90 ARG A CA 1
ATOM 761 C C . ARG A 1 90 ? 1.950 6.292 -13.085 1.00 96.38 90 ARG A C 1
ATOM 763 O O . ARG A 1 90 ? 1.832 6.481 -14.297 1.00 96.38 90 ARG A O 1
ATOM 770 N N . ASP A 1 91 ? 2.881 6.882 -12.343 1.00 94.88 91 ASP A N 1
ATOM 771 C CA . ASP A 1 91 ? 3.850 7.840 -12.880 1.00 94.88 91 ASP A CA 1
ATOM 772 C C . ASP A 1 91 ? 4.794 7.168 -13.891 1.00 94.88 91 ASP A C 1
ATOM 774 O O . ASP A 1 91 ? 4.981 7.691 -14.992 1.00 94.88 91 ASP A O 1
ATOM 778 N N . VAL A 1 92 ? 5.307 5.969 -13.582 1.00 92.88 92 VAL A N 1
ATOM 779 C CA . VAL A 1 92 ? 6.144 5.182 -14.508 1.00 92.88 92 VAL A CA 1
ATOM 780 C C . VAL A 1 92 ? 5.366 4.808 -15.775 1.00 92.88 92 VAL A C 1
ATOM 782 O O . VAL A 1 92 ? 5.839 5.045 -16.887 1.00 92.88 92 VAL A O 1
ATOM 785 N N . LEU A 1 93 ? 4.133 4.306 -15.642 1.00 91.75 93 LEU A N 1
ATOM 786 C CA . LEU A 1 93 ? 3.285 3.982 -16.799 1.00 91.75 93 LEU A CA 1
ATOM 787 C C . LEU A 1 93 ? 2.969 5.208 -17.666 1.00 91.75 93 LEU A C 1
ATOM 789 O O . LEU A 1 93 ? 2.884 5.104 -18.890 1.00 91.75 93 LEU A O 1
ATOM 793 N N . SER A 1 94 ? 2.796 6.376 -17.048 1.00 90.25 94 SER A N 1
ATOM 794 C CA . SER A 1 94 ? 2.513 7.623 -17.764 1.00 90.25 94 SER A CA 1
ATOM 795 C C . SER A 1 94 ? 3.711 8.116 -18.574 1.00 90.25 94 SER A C 1
ATOM 797 O O . SER A 1 94 ? 3.520 8.744 -19.613 1.00 90.25 94 SER A O 1
ATOM 799 N N . GLN A 1 95 ? 4.938 7.829 -18.133 1.00 83.75 95 GLN A N 1
ATOM 800 C CA . GLN A 1 95 ? 6.149 8.133 -18.900 1.00 83.75 95 GLN A CA 1
ATOM 801 C C . GLN A 1 95 ? 6.299 7.217 -20.119 1.00 83.75 95 GLN A C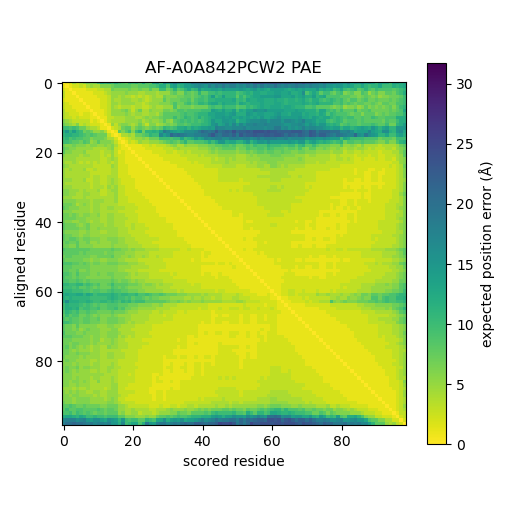 1
ATOM 803 O O . GLN A 1 95 ? 6.696 7.689 -21.181 1.00 83.75 95 GLN A O 1
ATOM 808 N N . LEU A 1 96 ? 5.918 5.942 -19.995 1.00 81.81 96 LEU A N 1
ATOM 809 C CA . LEU A 1 96 ? 5.955 4.986 -21.106 1.00 81.81 96 LEU A CA 1
ATOM 810 C C . LEU A 1 96 ? 4.953 5.326 -22.220 1.00 81.81 96 LEU A C 1
ATOM 812 O O . LEU A 1 96 ? 5.274 5.165 -23.388 1.00 81.81 96 LEU A O 1
ATOM 816 N N . LYS A 1 97 ? 3.761 5.837 -21.880 1.00 75.50 97 LYS A N 1
ATOM 817 C CA . LYS A 1 97 ? 2.718 6.213 -22.861 1.00 75.50 97 LYS A CA 1
ATOM 818 C C . LYS A 1 97 ? 3.001 7.504 -23.641 1.00 75.50 97 LYS A C 1
ATOM 820 O O . LYS A 1 97 ? 2.278 7.805 -24.583 1.00 75.50 97 LYS A O 1
ATOM 825 N N . LYS A 1 98 ? 3.971 8.310 -23.197 1.00 64.00 98 LYS A N 1
ATOM 826 C CA . LYS A 1 98 ? 4.364 9.578 -23.841 1.00 64.00 98 LYS A CA 1
ATOM 827 C C . LYS A 1 98 ? 5.482 9.402 -24.880 1.00 64.00 98 LYS A C 1
ATOM 829 O O . LYS A 1 98 ? 5.902 10.401 -25.461 1.00 64.00 98 LYS A O 1
ATOM 834 N N . ARG A 1 99 ? 5.982 8.177 -25.053 1.00 55.97 99 ARG A N 1
ATOM 835 C CA . ARG A 1 99 ? 6.923 7.769 -26.102 1.00 55.97 99 ARG A CA 1
ATOM 836 C C . ARG A 1 99 ? 6.147 7.241 -27.302 1.00 55.97 99 ARG A C 1
ATOM 838 O O . ARG A 1 99 ? 6.620 7.500 -28.426 1.00 55.97 99 ARG A O 1
#

Solvent-accessible surface area (backbone atoms only — not comparable to full-atom values): 5625 Å² total; per-residue (Å²): 133,56,72,67,60,52,54,55,45,44,72,81,33,84,53,98,45,71,66,60,29,49,52,50,55,51,47,53,51,44,51,56,52,42,54,57,39,51,53,54,50,50,52,50,29,62,74,71,73,46,54,69,70,61,49,51,54,45,35,76,74,72,55,66,54,74,68,53,47,54,51,48,51,56,47,50,55,44,52,57,49,42,54,50,45,56,46,52,48,52,53,55,54,53,58,63,74,74,110